Protein AF-A0A962LYK5-F1 (afdb_monomer_lite)

Sequence (74 aa):
MPVCVLSVLRYPEAGLTTLERPLTVEPVGIAVSKDDPQFFNLVDNYLRAYEKTGILGKIRAKWFEDSSWVVALP

Foldseek 3Di:
DVVQVLVCVVCVPPPGDDDPDDPDDDDDDDDDDPVCVPVVVVVVVVVVVCVVVCVVVVVCCVPPVDCPCVVVDD

pLDDT: mean 91.69, std 6.33, range [60.62, 98.31]

Structure (mmCIF, N/CA/C/O backbone):
data_AF-A0A962LYK5-F1
#
_entry.id   AF-A0A962LYK5-F1
#
loop_
_atom_site.group_PDB
_atom_site.id
_atom_site.type_symbol
_atom_site.label_atom_id
_atom_site.label_alt_id
_atom_site.label_comp_id
_atom_site.label_asym_id
_atom_site.label_entity_id
_atom_site.label_seq_id
_atom_site.pdbx_PDB_ins_code
_atom_site.Cartn_x
_atom_site.Cartn_y
_atom_site.Cartn_z
_atom_site.occupancy
_atom_site.B_iso_or_equiv
_atom_site.auth_seq_id
_atom_site.auth_comp_id
_atom_site.auth_asym_id
_atom_site.auth_atom_id
_atom_site.pdbx_PDB_model_num
ATOM 1 N N . MET A 1 1 ? 1.452 1.475 -10.914 1.00 60.62 1 MET A N 1
ATOM 2 C CA . MET A 1 1 ? 2.350 1.052 -12.016 1.00 60.62 1 MET A CA 1
ATOM 3 C C . MET A 1 1 ? 3.547 0.148 -11.673 1.00 60.62 1 MET A C 1
ATOM 5 O O . MET A 1 1 ? 4.022 -0.479 -12.611 1.00 60.62 1 MET A O 1
ATOM 9 N N . PRO A 1 2 ? 4.041 0.012 -10.426 1.00 77.25 2 PRO A N 1
ATOM 10 C CA . PRO A 1 2 ? 5.217 -0.826 -10.134 1.00 77.25 2 PRO A CA 1
ATOM 11 C C . PRO A 1 2 ? 5.091 -2.278 -10.612 1.00 77.25 2 PRO A C 1
ATOM 13 O O . PRO A 1 2 ? 6.037 -2.827 -11.164 1.00 77.25 2 PRO A O 1
ATOM 16 N N . VAL A 1 3 ? 3.902 -2.880 -10.474 1.00 85.62 3 VAL A N 1
ATOM 17 C CA . VAL A 1 3 ? 3.670 -4.267 -10.904 1.00 85.62 3 VAL A CA 1
ATOM 18 C C . VAL A 1 3 ? 3.780 -4.442 -12.418 1.00 85.62 3 VAL A C 1
ATOM 20 O O . VAL A 1 3 ? 4.387 -5.406 -12.856 1.00 85.62 3 VAL A O 1
ATOM 23 N N . CYS A 1 4 ? 3.277 -3.501 -13.225 1.00 89.00 4 CYS A N 1
ATOM 24 C CA . CYS A 1 4 ? 3.344 -3.612 -14.683 1.00 89.00 4 CYS A CA 1
ATOM 25 C C . CYS A 1 4 ? 4.797 -3.558 -15.172 1.00 89.00 4 CYS A C 1
ATOM 27 O O . CYS A 1 4 ? 5.187 -4.355 -16.019 1.00 89.00 4 CYS A O 1
ATOM 29 N N . VAL A 1 5 ? 5.608 -2.662 -14.594 1.00 88.56 5 VAL A N 1
ATOM 30 C CA . VAL A 1 5 ? 7.047 -2.576 -14.893 1.00 88.56 5 VAL A CA 1
ATOM 31 C C . VAL A 1 5 ? 7.755 -3.861 -14.459 1.00 88.56 5 VAL A C 1
ATOM 33 O O . VAL A 1 5 ? 8.513 -4.438 -15.233 1.00 88.56 5 VAL A O 1
ATOM 36 N N . LEU A 1 6 ? 7.458 -4.361 -13.255 1.00 88.19 6 LEU A N 1
ATOM 37 C CA . LEU A 1 6 ? 8.010 -5.623 -12.765 1.00 88.19 6 LEU A CA 1
ATOM 38 C C . LEU A 1 6 ? 7.637 -6.813 -13.664 1.00 88.19 6 LEU A C 1
ATOM 40 O O . LEU A 1 6 ? 8.468 -7.686 -13.890 1.00 88.19 6 LEU A O 1
ATOM 44 N N . SER A 1 7 ? 6.412 -6.856 -14.191 1.00 92.44 7 SER A N 1
ATOM 45 C CA . SER A 1 7 ? 5.970 -7.902 -15.118 1.00 92.44 7 SER A CA 1
ATOM 46 C C . SER A 1 7 ? 6.755 -7.883 -16.428 1.00 92.44 7 SER A C 1
ATOM 48 O O . SER A 1 7 ? 7.158 -8.948 -16.884 1.00 92.44 7 SER A O 1
ATOM 50 N N . VAL A 1 8 ? 7.024 -6.703 -17.004 1.00 92.88 8 VAL A N 1
ATOM 51 C CA . VAL A 1 8 ? 7.887 -6.584 -18.195 1.00 92.88 8 VAL A CA 1
ATOM 52 C C . VAL A 1 8 ? 9.291 -7.117 -17.899 1.00 92.88 8 VAL A C 1
ATOM 54 O O . VAL A 1 8 ? 9.831 -7.883 -18.690 1.00 92.88 8 VAL A O 1
ATOM 57 N N . LEU A 1 9 ? 9.857 -6.777 -16.735 1.00 89.50 9 LEU A N 1
ATOM 58 C CA . LEU A 1 9 ? 11.182 -7.256 -16.325 1.00 89.50 9 LEU A CA 1
ATOM 59 C C . LEU A 1 9 ? 11.228 -8.776 -16.097 1.00 89.50 9 LEU A C 1
ATOM 61 O O . LEU A 1 9 ? 12.213 -9.414 -16.453 1.00 89.50 9 LEU A O 1
ATOM 65 N N . ARG A 1 10 ? 10.181 -9.363 -15.504 1.00 90.19 10 ARG A N 1
ATOM 66 C CA . ARG A 1 10 ? 10.112 -10.807 -15.215 1.00 90.19 10 ARG A CA 1
ATOM 67 C C . ARG A 1 10 ? 9.873 -11.672 -16.450 1.00 90.19 10 ARG A C 1
ATOM 69 O O . ARG A 1 10 ? 10.255 -12.838 -16.446 1.00 90.19 10 ARG A O 1
ATOM 76 N N . TYR A 1 11 ? 9.224 -11.128 -17.476 1.00 93.62 11 TYR A N 1
ATOM 77 C CA . TYR A 1 11 ? 8.821 -11.871 -18.670 1.00 93.62 11 TYR A CA 1
ATOM 78 C C . TYR A 1 11 ? 9.252 -11.133 -19.950 1.00 93.62 11 TYR A C 1
ATOM 80 O O . TYR A 1 11 ? 8.390 -10.687 -20.712 1.00 93.62 11 TYR A O 1
ATOM 88 N N . PRO A 1 12 ? 10.569 -11.003 -20.213 1.00 92.44 12 PRO A N 1
ATOM 89 C CA . PRO A 1 12 ? 11.080 -10.191 -21.324 1.00 92.44 12 PRO A CA 1
ATOM 90 C C . PRO A 1 12 ? 10.579 -10.663 -22.699 1.00 92.44 12 PRO A C 1
ATOM 92 O O . PRO A 1 12 ? 10.317 -9.847 -23.577 1.00 92.44 12 PRO A O 1
ATOM 95 N N . GLU A 1 13 ? 10.346 -11.967 -22.861 1.00 96.44 13 GLU A N 1
ATOM 96 C CA . GLU A 1 13 ? 9.911 -12.577 -24.126 1.00 96.44 13 GLU A CA 1
ATOM 97 C C . GLU A 1 13 ? 8.386 -12.567 -24.337 1.00 96.44 13 GLU A C 1
ATOM 99 O O . GLU A 1 13 ? 7.891 -13.020 -25.366 1.00 96.44 13 GLU A O 1
ATOM 104 N N . ALA A 1 14 ? 7.604 -12.065 -23.375 1.00 96.62 14 ALA A N 1
ATOM 105 C CA . ALA A 1 14 ? 6.140 -12.085 -23.451 1.00 96.62 14 ALA A CA 1
ATOM 106 C C . ALA A 1 14 ? 5.543 -10.921 -24.268 1.00 96.62 14 ALA A C 1
ATOM 108 O O . ALA A 1 14 ? 4.321 -10.791 -24.347 1.00 96.62 14 ALA A O 1
ATOM 109 N N . GLY A 1 15 ? 6.379 -10.051 -24.850 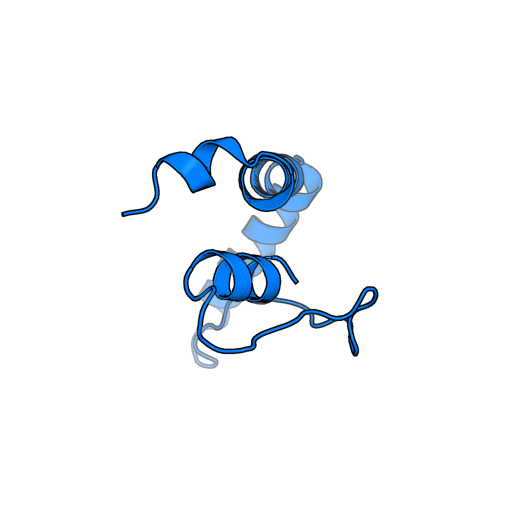1.00 95.62 15 GLY A N 1
ATOM 110 C CA . GLY A 1 15 ? 5.924 -8.896 -25.632 1.00 95.62 15 GLY A CA 1
ATOM 111 C C . GLY A 1 15 ? 5.157 -7.853 -24.807 1.00 95.62 15 GLY A C 1
ATOM 112 O O . GLY A 1 15 ? 4.319 -7.131 -25.345 1.00 95.62 15 GLY A O 1
ATOM 113 N N . LEU A 1 16 ? 5.405 -7.793 -23.494 1.00 95.06 16 LEU A N 1
ATOM 114 C CA . LEU A 1 16 ? 4.747 -6.858 -22.583 1.00 95.06 16 LEU A CA 1
ATOM 115 C C . LEU A 1 16 ? 5.365 -5.456 -22.680 1.00 95.06 16 LEU A C 1
ATOM 117 O O . LEU A 1 16 ? 6.572 -5.302 -22.849 1.00 95.06 16 LEU A O 1
ATOM 121 N N . THR A 1 17 ? 4.539 -4.424 -22.498 1.00 92.75 17 THR A N 1
ATOM 122 C CA . THR A 1 17 ? 4.981 -3.026 -22.384 1.00 92.75 17 THR A CA 1
ATOM 123 C C . THR A 1 17 ? 4.143 -2.265 -21.354 1.00 92.75 17 THR A C 1
ATOM 125 O O . THR A 1 17 ? 3.084 -2.732 -20.927 1.00 92.75 17 THR A O 1
ATOM 128 N N . THR A 1 18 ? 4.607 -1.087 -20.941 1.00 90.69 18 THR A N 1
ATOM 129 C CA . THR A 1 18 ? 3.901 -0.202 -20.006 1.00 90.69 18 THR A CA 1
ATOM 130 C C . THR A 1 18 ? 3.681 1.177 -20.612 1.00 90.69 18 THR A C 1
ATOM 132 O O . THR A 1 18 ? 4.497 1.648 -21.398 1.00 90.69 18 THR A O 1
ATOM 135 N N . LEU A 1 19 ? 2.609 1.854 -20.203 1.00 89.81 19 LEU A N 1
ATOM 136 C CA . LEU A 1 19 ? 2.337 3.238 -20.594 1.00 89.81 19 LEU A CA 1
ATOM 137 C C . LEU A 1 19 ? 3.165 4.220 -19.756 1.00 89.81 19 LEU A C 1
ATOM 139 O O . LEU A 1 19 ? 3.398 3.972 -18.576 1.00 89.81 19 LEU A O 1
ATOM 143 N N . GLU A 1 20 ? 3.536 5.368 -20.329 1.00 87.06 20 GLU A N 1
ATOM 144 C CA . GLU A 1 20 ? 4.219 6.445 -19.589 1.00 87.06 20 GLU A CA 1
ATOM 145 C C . GLU A 1 20 ? 3.347 7.044 -18.477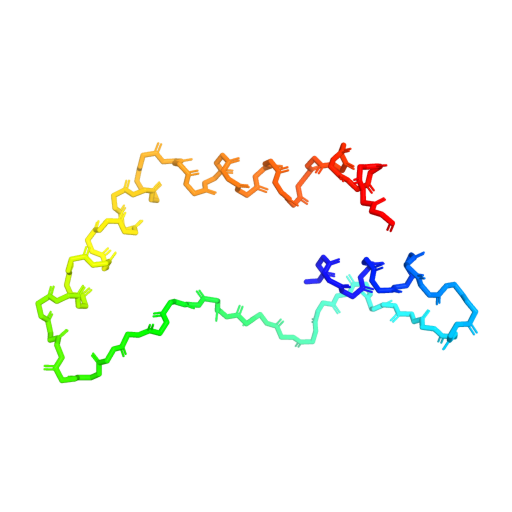 1.00 87.06 20 GLU A C 1
ATOM 147 O O . GLU A 1 20 ? 3.852 7.516 -17.458 1.00 87.06 20 GLU A O 1
ATOM 152 N N . ARG A 1 21 ? 2.022 7.037 -18.668 1.00 86.56 21 ARG A N 1
ATOM 153 C CA . ARG A 1 21 ? 1.043 7.530 -17.697 1.00 86.56 21 ARG A CA 1
ATOM 154 C C . ARG A 1 21 ? 0.006 6.452 -17.397 1.00 86.56 21 ARG A C 1
ATOM 156 O O . ARG A 1 21 ? -0.427 5.761 -18.321 1.00 86.56 21 ARG A O 1
ATOM 163 N N . PRO A 1 22 ? -0.423 6.318 -16.131 1.00 83.19 22 PRO A N 1
ATOM 164 C CA . PRO A 1 22 ? -1.493 5.398 -15.787 1.00 83.19 22 PRO A CA 1
ATOM 165 C C . PRO A 1 22 ? -2.816 5.859 -16.413 1.00 83.19 22 PRO A C 1
ATOM 167 O O . PRO A 1 22 ? -3.066 7.056 -16.543 1.00 83.19 22 PRO A O 1
ATOM 170 N N . LEU A 1 23 ? -3.672 4.898 -16.765 1.00 87.94 23 LEU A N 1
ATOM 171 C CA . LEU A 1 23 ? -5.015 5.174 -17.289 1.00 87.94 23 LEU A CA 1
ATOM 172 C C . LEU A 1 23 ? -5.920 5.816 -16.227 1.00 87.94 23 LEU A C 1
ATOM 174 O O . LEU A 1 23 ? -6.739 6.674 -16.542 1.00 87.94 23 LEU A O 1
ATOM 178 N N . THR A 1 24 ? -5.756 5.406 -14.968 1.00 87.75 24 THR A N 1
ATOM 179 C CA . THR A 1 24 ? -6.537 5.857 -13.812 1.00 87.7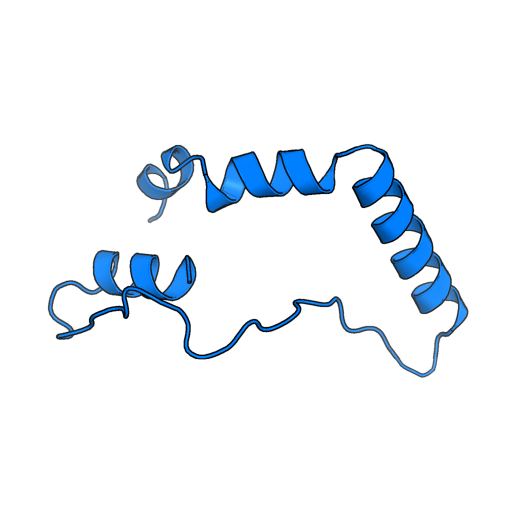5 24 THR A CA 1
ATOM 180 C C . THR A 1 24 ? -5.660 5.915 -12.559 1.00 87.75 24 THR A C 1
ATOM 182 O O . THR A 1 24 ? -4.615 5.265 -12.472 1.00 87.75 24 THR A O 1
ATOM 185 N N . VAL A 1 25 ? -6.084 6.706 -11.570 1.00 85.44 25 VAL A N 1
ATOM 186 C CA . VAL A 1 25 ? -5.528 6.660 -10.211 1.00 85.44 25 VAL A CA 1
ATOM 187 C C . VAL A 1 25 ? -6.458 5.806 -9.363 1.00 85.44 25 VAL A C 1
ATOM 189 O O . VAL A 1 25 ? -7.560 6.231 -9.025 1.00 85.44 25 VAL A O 1
ATOM 192 N N . GLU A 1 26 ? -6.014 4.595 -9.044 1.00 86.62 26 GLU A N 1
ATOM 193 C CA . GLU A 1 26 ? -6.793 3.641 -8.259 1.00 86.62 26 GLU A CA 1
ATOM 194 C C . GLU A 1 26 ? -6.393 3.727 -6.780 1.00 86.62 26 GLU A C 1
ATOM 196 O O . GLU A 1 26 ? -5.236 3.450 -6.443 1.00 86.62 26 GLU A O 1
ATOM 201 N N . PRO A 1 27 ? -7.307 4.129 -5.878 1.00 87.69 27 PRO A N 1
ATOM 202 C CA . PRO A 1 27 ? -7.027 4.109 -4.452 1.00 87.69 27 PRO A CA 1
ATOM 203 C C . PRO A 1 27 ? -6.927 2.660 -3.966 1.00 87.69 27 PRO A C 1
ATOM 205 O O . PRO A 1 27 ? -7.816 1.844 -4.202 1.00 87.69 27 PRO A O 1
ATOM 208 N N . VAL A 1 28 ? -5.842 2.346 -3.260 1.00 88.69 28 VAL A N 1
ATOM 209 C CA . VAL A 1 28 ? -5.640 1.034 -2.635 1.00 88.69 28 VAL A CA 1
ATOM 210 C C . VAL A 1 28 ? -6.175 1.082 -1.208 1.00 88.69 28 VAL A C 1
ATOM 212 O O . VAL A 1 28 ? -5.890 2.024 -0.471 1.00 88.69 28 VAL A O 1
ATOM 215 N N . GLY A 1 29 ? -6.932 0.059 -0.815 1.00 92.38 29 GLY A N 1
ATOM 216 C CA . GLY A 1 29 ? -7.521 -0.054 0.516 1.00 92.38 29 GLY A CA 1
ATOM 217 C C . GLY A 1 29 ? -7.379 -1.454 1.104 1.00 92.38 29 GLY A C 1
ATOM 218 O O . GLY A 1 29 ? -7.064 -2.414 0.401 1.00 92.38 29 GLY A O 1
ATOM 219 N N . ILE A 1 30 ? -7.625 -1.559 2.408 1.00 95.44 30 ILE A N 1
ATOM 220 C CA . ILE A 1 30 ? -7.687 -2.832 3.130 1.00 95.44 30 ILE A CA 1
ATOM 221 C C . ILE A 1 30 ? -9.161 -3.201 3.280 1.00 95.44 30 ILE A C 1
ATOM 223 O O . ILE A 1 30 ? -9.932 -2.455 3.881 1.00 95.44 30 ILE A O 1
ATOM 227 N N . ALA A 1 31 ? -9.554 -4.345 2.725 1.00 96.00 31 ALA A N 1
ATOM 228 C CA . ALA A 1 31 ? -10.902 -4.867 2.895 1.00 96.00 31 ALA A CA 1
ATOM 229 C C . ALA A 1 31 ? -11.042 -5.533 4.272 1.00 96.00 31 ALA A C 1
ATOM 231 O O . ALA A 1 31 ? -10.193 -6.328 4.676 1.00 96.00 31 ALA A O 1
ATOM 232 N N . VAL A 1 32 ? -12.133 -5.231 4.971 1.00 96.88 32 VAL A N 1
ATOM 233 C CA . VAL A 1 32 ? -12.512 -5.854 6.247 1.00 96.88 32 VAL A CA 1
ATOM 234 C C . VAL A 1 32 ? -13.969 -6.304 6.183 1.00 96.88 32 VAL A C 1
ATOM 236 O O . VAL A 1 32 ? -14.719 -5.872 5.305 1.00 96.88 32 VAL A O 1
ATOM 239 N N . SER A 1 33 ? -14.377 -7.189 7.095 1.00 97.00 33 SER A N 1
ATOM 240 C CA . SER A 1 33 ? -15.774 -7.625 7.165 1.00 97.00 33 SER A CA 1
ATOM 241 C C . SER A 1 33 ? -16.698 -6.445 7.464 1.00 97.00 33 SER A C 1
ATOM 243 O O . SER A 1 33 ? -16.423 -5.646 8.358 1.00 97.00 33 SER A O 1
ATOM 245 N N . LYS A 1 34 ? -17.830 -6.372 6.757 1.00 96.19 34 LYS A N 1
ATOM 246 C CA . LYS A 1 34 ? -18.882 -5.378 7.026 1.00 96.19 34 LYS A CA 1
ATOM 247 C C . LYS A 1 34 ? -19.541 -5.573 8.398 1.00 96.19 34 LYS A C 1
ATOM 249 O O . LYS A 1 34 ? -20.125 -4.635 8.929 1.00 96.19 34 LYS A O 1
ATOM 254 N N . ASP A 1 35 ? -19.468 -6.789 8.937 1.00 98.19 35 ASP A N 1
ATOM 255 C CA . ASP A 1 35 ? -20.165 -7.182 10.162 1.00 98.19 35 ASP A CA 1
ATOM 256 C C . ASP A 1 35 ? -19.355 -6.837 11.429 1.00 98.19 35 ASP A C 1
ATOM 258 O O . ASP A 1 35 ? -19.826 -7.073 12.538 1.00 98.19 35 ASP A O 1
ATOM 262 N N . ASP A 1 36 ? -18.159 -6.250 11.279 1.00 97.75 36 ASP A N 1
ATOM 263 C CA . ASP A 1 36 ? -17.295 -5.834 12.389 1.00 97.75 36 ASP A CA 1
ATOM 264 C C . ASP A 1 36 ? -16.899 -4.342 12.294 1.00 97.75 36 ASP A C 1
ATOM 266 O O . ASP A 1 36 ? -15.800 -3.986 11.845 1.00 97.75 36 ASP A O 1
ATOM 270 N N . PRO A 1 37 ? -17.787 -3.426 12.728 1.00 97.50 37 PRO A N 1
ATOM 271 C CA . PRO A 1 37 ? -17.502 -1.993 12.709 1.00 97.50 37 PRO A CA 1
ATOM 272 C C . PRO A 1 37 ? -16.401 -1.589 13.702 1.00 97.50 37 PRO A C 1
ATOM 274 O O . PRO A 1 37 ? -15.766 -0.548 13.525 1.00 97.50 37 PRO A O 1
ATOM 277 N N . GLN A 1 38 ? -16.158 -2.381 14.751 1.00 98.31 38 GLN A N 1
ATOM 278 C CA . GLN A 1 38 ? -15.110 -2.090 15.730 1.00 98.31 38 GLN A CA 1
ATOM 279 C C . GLN A 1 38 ? -13.732 -2.331 15.120 1.00 98.31 38 GLN A C 1
ATOM 281 O O . GLN A 1 38 ? -12.852 -1.475 15.237 1.00 98.31 38 GLN A O 1
ATOM 286 N N . PHE A 1 39 ? -13.567 -3.445 14.409 1.00 98.19 39 PHE A N 1
ATOM 287 C CA . PHE A 1 39 ? -12.335 -3.736 13.697 1.00 98.19 39 PHE A CA 1
ATOM 288 C C . PHE A 1 39 ? -12.091 -2.755 12.550 1.00 98.19 39 PHE A C 1
ATOM 290 O O . PHE A 1 39 ? -10.972 -2.263 12.409 1.00 98.19 39 PHE A O 1
ATOM 297 N N . PHE A 1 40 ? -13.132 -2.381 11.796 1.00 98.19 40 PHE A N 1
ATOM 298 C CA . PHE A 1 40 ? -13.016 -1.315 10.796 1.00 98.19 40 PHE A CA 1
ATOM 299 C C . PHE A 1 40 ? -12.470 -0.016 11.409 1.00 98.19 40 PHE A C 1
ATOM 301 O O . PHE A 1 40 ? -11.482 0.530 10.917 1.00 98.19 40 PHE A O 1
ATOM 308 N N . ASN A 1 41 ? -13.059 0.442 12.520 1.00 98.06 41 ASN A N 1
ATOM 309 C CA . ASN A 1 41 ? -12.614 1.656 13.207 1.00 98.06 41 ASN A CA 1
ATOM 310 C C . ASN A 1 41 ? -11.175 1.538 13.716 1.00 98.06 41 ASN A C 1
ATOM 312 O O . ASN A 1 41 ? -10.415 2.503 13.645 1.00 98.06 41 ASN A O 1
ATOM 316 N N . LEU A 1 42 ? -10.787 0.370 14.234 1.00 98.19 42 LEU A N 1
ATOM 317 C CA . LEU A 1 42 ? -9.416 0.118 14.659 1.00 98.19 42 LEU A CA 1
ATOM 318 C C . LEU A 1 42 ? -8.454 0.294 13.477 1.00 98.19 42 LEU A C 1
ATOM 320 O O . LEU A 1 42 ? -7.529 1.098 13.559 1.00 98.19 42 LEU A O 1
ATOM 324 N N . VAL A 1 43 ? -8.702 -0.400 12.365 1.00 97.69 43 VAL A N 1
ATOM 325 C CA . VAL A 1 43 ? -7.850 -0.339 11.170 1.00 97.69 43 VAL A CA 1
ATOM 326 C C . VAL A 1 43 ? -7.759 1.089 10.625 1.00 97.69 43 VAL A C 1
ATOM 328 O O . VAL A 1 43 ? -6.649 1.573 10.399 1.00 97.69 43 VAL A O 1
ATOM 331 N N . ASP A 1 44 ? -8.885 1.795 10.482 1.00 97.06 44 ASP A N 1
ATOM 332 C CA . ASP A 1 44 ? -8.903 3.174 9.971 1.00 97.06 44 ASP A CA 1
ATOM 333 C C . ASP A 1 44 ? -8.102 4.128 10.875 1.00 97.06 44 ASP A C 1
ATOM 335 O O . ASP A 1 44 ? -7.272 4.907 10.400 1.00 97.06 44 ASP A O 1
ATOM 339 N N . ASN A 1 45 ? -8.264 4.021 12.198 1.00 97.94 45 ASN A N 1
ATOM 340 C CA . ASN A 1 45 ? -7.522 4.848 13.150 1.00 97.94 45 ASN A CA 1
ATOM 341 C C . ASN A 1 45 ? -6.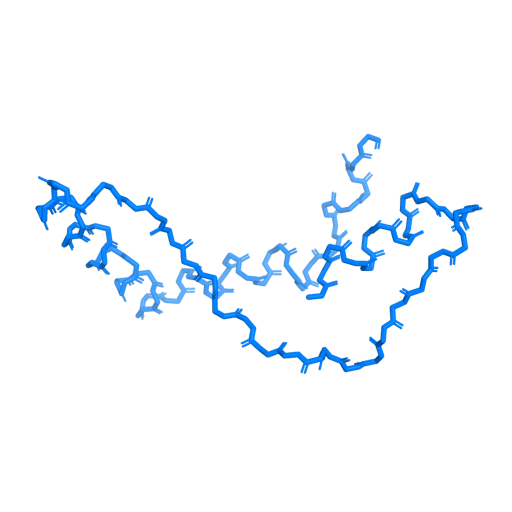006 4.618 13.069 1.00 97.94 45 ASN A C 1
ATOM 3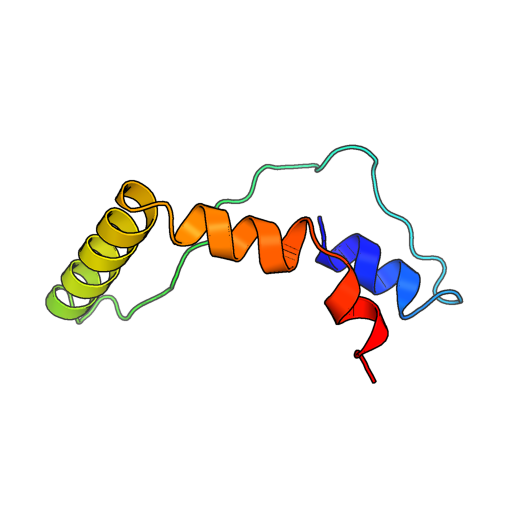43 O O . ASN A 1 45 ? -5.236 5.584 13.099 1.00 97.94 45 ASN A O 1
ATOM 347 N N . TYR A 1 46 ? -5.564 3.365 12.934 1.00 97.38 46 TYR A N 1
ATOM 348 C CA . TYR A 1 46 ? -4.141 3.049 12.792 1.00 97.38 46 TYR A CA 1
ATOM 349 C C . TYR A 1 46 ? -3.572 3.537 11.458 1.00 97.38 46 TYR A C 1
ATOM 351 O O . TYR A 1 46 ? -2.483 4.112 11.447 1.00 97.38 46 TYR A O 1
ATOM 359 N N . LEU A 1 47 ? -4.306 3.394 10.349 1.00 96.56 47 LEU A N 1
ATOM 360 C CA . LEU A 1 47 ? -3.870 3.920 9.051 1.00 96.56 47 LEU A CA 1
ATOM 361 C C . LEU A 1 47 ? -3.698 5.444 9.093 1.00 96.56 47 LEU A C 1
ATOM 363 O O . LEU A 1 47 ? -2.655 5.952 8.676 1.00 96.56 47 LEU A O 1
ATOM 367 N N . ARG A 1 48 ? -4.651 6.170 9.695 1.00 96.81 48 ARG A N 1
ATOM 368 C CA . ARG A 1 48 ? -4.542 7.626 9.904 1.00 96.81 48 ARG A CA 1
ATOM 369 C C . ARG A 1 48 ? -3.355 7.999 10.789 1.00 96.81 48 ARG A C 1
ATOM 371 O O . ARG A 1 48 ? -2.674 8.992 10.531 1.00 96.81 48 ARG A O 1
ATOM 378 N N . ALA A 1 49 ? -3.092 7.228 11.844 1.00 97.81 49 ALA A N 1
ATOM 379 C CA . ALA A 1 49 ? -1.933 7.449 12.703 1.00 97.81 49 ALA A CA 1
ATOM 380 C C . ALA A 1 49 ? -0.613 7.221 11.944 1.00 97.81 49 ALA A C 1
ATOM 382 O O . ALA A 1 49 ? 0.325 8.009 12.081 1.00 97.81 49 ALA A O 1
ATOM 383 N N . TYR A 1 50 ? -0.533 6.189 11.102 1.00 96.94 50 TYR A N 1
ATOM 384 C CA . TYR A 1 50 ? 0.649 5.899 10.284 1.00 96.94 50 TYR A CA 1
ATOM 385 C C . TYR A 1 50 ? 0.896 6.938 9.196 1.00 96.94 50 TYR A C 1
ATOM 387 O O . TYR A 1 50 ? 2.050 7.249 8.898 1.00 96.94 50 TYR A O 1
ATOM 395 N N . GLU A 1 51 ? -0.164 7.502 8.627 1.00 95.06 51 GLU A N 1
ATOM 396 C CA . GLU A 1 51 ? -0.052 8.621 7.698 1.00 95.06 51 GLU A CA 1
ATOM 397 C C . GLU A 1 51 ? 0.521 9.855 8.405 1.00 95.06 51 GLU A C 1
ATOM 399 O O . GLU A 1 51 ? 1.551 10.384 7.989 1.00 95.06 51 GLU A O 1
ATOM 404 N N . LYS A 1 52 ? -0.072 10.254 9.539 1.00 96.56 52 LYS A N 1
ATOM 405 C CA . LYS A 1 52 ? 0.356 11.435 10.311 1.00 96.56 52 LYS A CA 1
ATOM 406 C C . LYS A 1 52 ? 1.774 11.331 10.860 1.00 96.56 52 LYS A C 1
ATOM 408 O O . LYS A 1 52 ? 2.468 12.335 10.972 1.00 96.56 52 LYS A O 1
ATOM 413 N N . THR A 1 53 ? 2.208 10.127 11.217 1.00 97.81 53 THR A N 1
ATOM 414 C CA . THR A 1 53 ? 3.577 9.877 11.695 1.00 97.81 53 THR A CA 1
ATOM 415 C C . THR A 1 53 ? 4.585 9.710 10.552 1.00 97.81 53 THR A C 1
ATOM 417 O O . THR A 1 53 ? 5.782 9.568 10.804 1.00 97.81 53 THR A O 1
ATOM 420 N N . GLY A 1 54 ? 4.132 9.717 9.292 1.00 96.50 54 GLY A N 1
ATOM 421 C CA . GLY A 1 54 ? 4.976 9.547 8.108 1.00 96.50 54 GLY A CA 1
ATOM 422 C C . GLY A 1 54 ? 5.462 8.112 7.880 1.00 96.50 54 GLY A C 1
ATOM 423 O O . GLY A 1 54 ? 6.284 7.875 6.994 1.00 96.50 54 GLY A O 1
ATOM 424 N N . ILE A 1 55 ? 4.961 7.137 8.646 1.00 96.81 55 ILE A N 1
ATOM 425 C CA . ILE A 1 55 ? 5.300 5.716 8.489 1.00 96.81 55 ILE A CA 1
ATOM 426 C C . ILE A 1 55 ? 4.912 5.230 7.092 1.00 96.81 55 ILE A C 1
ATOM 428 O O . ILE A 1 55 ? 5.723 4.578 6.434 1.00 96.81 55 ILE A O 1
ATOM 432 N N . LEU A 1 56 ? 3.723 5.599 6.600 1.00 94.19 56 LEU A N 1
ATOM 433 C CA . LEU A 1 56 ? 3.298 5.222 5.246 1.00 94.19 56 LEU A CA 1
ATOM 434 C C . LEU A 1 56 ? 4.243 5.777 4.172 1.00 94.19 56 LEU A C 1
ATOM 436 O O . LEU A 1 56 ? 4.562 5.073 3.217 1.00 94.19 56 LEU A O 1
ATOM 440 N N . GLY A 1 57 ? 4.761 6.995 4.361 1.00 94.88 57 GLY A N 1
ATOM 441 C CA . GLY A 1 57 ? 5.769 7.584 3.475 1.00 94.88 57 GLY A CA 1
ATOM 442 C C . GLY A 1 57 ? 7.077 6.789 3.465 1.00 94.88 57 GLY A C 1
ATOM 443 O O . GLY A 1 57 ? 7.612 6.497 2.400 1.00 94.88 57 GLY A O 1
ATOM 444 N N . LYS A 1 58 ? 7.558 6.353 4.635 1.00 96.44 58 LYS A N 1
ATOM 445 C CA . LYS A 1 58 ? 8.764 5.509 4.740 1.00 96.44 58 LYS A CA 1
ATOM 446 C C . LYS A 1 58 ? 8.580 4.145 4.073 1.00 96.44 58 LYS A C 1
ATOM 448 O O . LYS A 1 58 ? 9.484 3.669 3.391 1.00 96.44 58 LYS A O 1
ATOM 453 N N . ILE A 1 59 ? 7.413 3.524 4.254 1.00 94.19 59 ILE A N 1
ATOM 454 C CA . ILE A 1 59 ? 7.065 2.257 3.597 1.00 94.19 59 ILE A CA 1
ATOM 455 C C . ILE A 1 59 ? 7.017 2.455 2.078 1.00 94.19 59 ILE A C 1
ATOM 457 O O . ILE A 1 59 ? 7.575 1.642 1.345 1.00 94.19 59 ILE A O 1
ATOM 461 N N . ARG A 1 60 ? 6.417 3.555 1.603 1.00 91.94 60 ARG A N 1
ATOM 462 C CA . ARG A 1 60 ? 6.388 3.896 0.178 1.00 91.94 60 ARG A CA 1
ATOM 463 C C . ARG A 1 60 ? 7.795 4.032 -0.398 1.00 91.94 60 ARG A C 1
ATOM 465 O O . ARG A 1 60 ? 8.081 3.383 -1.397 1.00 91.94 60 ARG A O 1
ATOM 472 N N . ALA A 1 61 ? 8.657 4.820 0.240 1.00 93.81 61 ALA A N 1
ATOM 473 C CA . ALA A 1 61 ? 10.025 5.026 -0.226 1.00 93.81 61 ALA A CA 1
ATOM 474 C C . ALA A 1 61 ? 10.783 3.693 -0.340 1.00 93.81 61 ALA A C 1
ATOM 476 O O . ALA A 1 61 ? 11.376 3.393 -1.373 1.00 93.81 61 ALA A O 1
ATOM 477 N N . LYS A 1 62 ? 10.675 2.831 0.679 1.00 91.94 62 LYS A N 1
ATOM 478 C CA . LYS A 1 62 ? 11.349 1.527 0.695 1.00 91.94 62 LYS A CA 1
ATOM 479 C C . LYS A 1 62 ? 10.918 0.590 -0.439 1.00 91.94 62 LYS A C 1
ATOM 481 O O . LYS A 1 62 ? 11.749 -0.139 -0.961 1.00 91.94 62 LYS A O 1
ATOM 486 N N . TRP A 1 63 ? 9.629 0.538 -0.765 1.00 89.06 63 TRP A N 1
ATOM 487 C CA . TRP A 1 63 ? 9.117 -0.480 -1.693 1.00 89.06 63 TRP A CA 1
ATOM 488 C C . TRP A 1 63 ? 8.879 0.030 -3.114 1.00 89.06 63 TRP A C 1
ATOM 490 O O . TRP A 1 63 ? 8.841 -0.772 -4.044 1.00 89.06 63 TRP A O 1
ATOM 500 N N . PHE A 1 64 ? 8.711 1.341 -3.297 1.00 86.50 64 PHE A N 1
ATOM 501 C CA . PHE A 1 64 ? 8.367 1.934 -4.591 1.00 86.50 64 PHE A CA 1
ATOM 502 C C . PHE A 1 64 ? 9.414 2.901 -5.145 1.00 86.50 64 PHE A C 1
ATOM 504 O O . PHE A 1 64 ? 9.333 3.225 -6.327 1.00 86.50 64 PHE A O 1
ATOM 511 N N . GLU A 1 65 ? 10.369 3.356 -4.334 1.00 89.06 65 GLU A N 1
ATOM 512 C CA . GLU A 1 65 ? 11.431 4.278 -4.768 1.00 89.06 65 GLU A CA 1
ATOM 513 C C . GLU A 1 65 ? 12.816 3.621 -4.681 1.00 89.06 65 GLU A C 1
ATOM 515 O O . GLU A 1 65 ? 13.670 3.884 -5.523 1.00 89.06 65 GLU A O 1
ATOM 520 N N . ASP A 1 66 ? 13.021 2.710 -3.725 1.00 89.25 66 ASP A N 1
ATOM 521 C CA . ASP A 1 66 ? 14.206 1.856 -3.657 1.00 89.25 66 ASP A CA 1
ATOM 522 C C . ASP A 1 66 ? 14.003 0.553 -4.452 1.00 89.25 66 ASP A C 1
ATOM 524 O O . ASP A 1 66 ? 13.110 -0.247 -4.167 1.00 89.25 66 ASP A O 1
ATOM 528 N N . SER A 1 67 ? 14.849 0.330 -5.459 1.00 85.50 67 SER A N 1
ATOM 529 C CA . SER A 1 67 ? 14.857 -0.866 -6.308 1.00 85.50 67 SER A CA 1
ATOM 530 C C . SER A 1 67 ? 15.791 -1.979 -5.810 1.00 85.50 67 SER A C 1
ATOM 532 O O . SER A 1 67 ? 15.894 -3.018 -6.462 1.00 85.50 67 SER A O 1
ATOM 534 N N . SER A 1 68 ? 16.464 -1.806 -4.667 1.00 88.81 68 SER A N 1
ATOM 535 C CA . SER A 1 68 ? 17.406 -2.788 -4.105 1.00 88.81 68 SER A CA 1
ATOM 536 C C . SER A 1 68 ? 16.778 -4.169 -3.884 1.00 88.81 68 SER A C 1
ATOM 538 O O . SER A 1 68 ? 17.415 -5.192 -4.134 1.00 88.81 68 SER A O 1
ATOM 540 N N . TRP A 1 69 ? 15.501 -4.214 -3.492 1.00 87.38 69 TRP A N 1
ATOM 541 C CA . TRP A 1 69 ? 14.768 -5.460 -3.253 1.00 87.38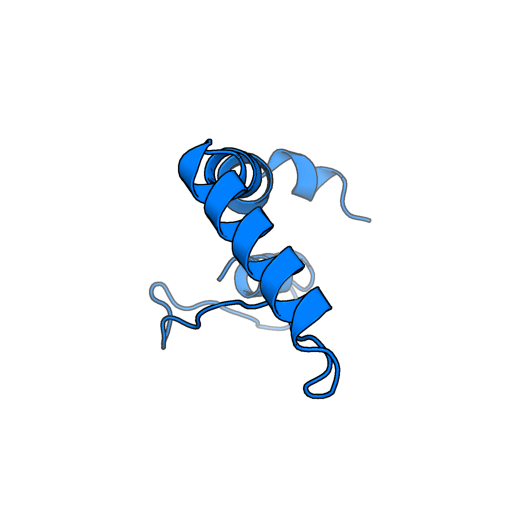 69 TRP A CA 1
ATOM 542 C C . TRP A 1 69 ? 14.485 -6.258 -4.532 1.00 87.38 69 TRP A C 1
ATOM 544 O O . TRP A 1 69 ? 14.275 -7.466 -4.451 1.00 87.38 69 TRP A O 1
ATOM 554 N N . VAL A 1 70 ? 14.500 -5.617 -5.708 1.00 85.50 70 VAL A N 1
ATOM 555 C CA . VAL A 1 70 ? 14.230 -6.280 -6.996 1.00 85.50 70 VAL A CA 1
ATOM 556 C C . VAL A 1 70 ? 15.325 -7.296 -7.322 1.00 85.50 70 VAL A C 1
ATOM 558 O O . VAL A 1 70 ? 15.026 -8.364 -7.844 1.00 85.50 70 VAL A O 1
ATOM 561 N N . VAL A 1 71 ? 16.576 -7.006 -6.948 1.00 84.56 71 VAL A N 1
ATOM 562 C CA . VAL A 1 71 ? 17.731 -7.903 -7.151 1.00 84.56 71 VAL A CA 1
ATOM 563 C C . VAL A 1 71 ? 17.613 -9.187 -6.320 1.00 84.56 71 VAL A C 1
ATOM 565 O O . VAL A 1 71 ? 18.195 -10.205 -6.672 1.00 84.56 71 VAL A O 1
ATOM 568 N N . ALA A 1 72 ? 16.854 -9.150 -5.222 1.00 85.62 72 ALA A N 1
ATOM 569 C CA . ALA A 1 72 ? 16.646 -10.291 -4.334 1.00 85.62 72 ALA A CA 1
ATOM 570 C C . ALA A 1 72 ? 15.441 -11.166 -4.728 1.00 85.62 72 ALA A C 1
ATOM 572 O O . ALA A 1 72 ? 15.113 -12.109 -4.006 1.00 85.62 72 ALA A O 1
ATOM 573 N N . LEU A 1 73 ? 14.747 -10.842 -5.823 1.00 81.50 73 LEU A N 1
ATOM 574 C CA . LEU A 1 73 ? 13.649 -11.665 -6.320 1.00 81.50 73 LEU A CA 1
ATOM 575 C C . LEU A 1 73 ? 14.186 -12.977 -6.922 1.00 81.50 73 LEU A C 1
ATOM 577 O O . LEU A 1 73 ? 15.222 -12.940 -7.585 1.00 81.50 73 LEU A O 1
ATOM 581 N N . PRO A 1 74 ? 13.500 -14.112 -6.690 1.00 77.56 74 PRO A N 1
ATOM 582 C CA . PRO A 1 74 ? 13.856 -15.393 -7.295 1.00 77.56 74 PRO A CA 1
ATOM 583 C C . PRO A 1 74 ? 13.644 -15.403 -8.812 1.00 77.56 74 PRO A C 1
ATOM 585 O O . PRO A 1 74 ? 12.774 -14.637 -9.298 1.00 77.56 74 PRO A O 1
#

Radius of gyration: 16.76 Å; chains: 1; bounding box: 38×27×41 Å

Secondary structure (DSSP, 8-state):
-HHHHHHHHH-GGGT----SS-S--PPP-----TT-HHHHHHHHHHHHHHHHTTHHHHHHIIIII--GGGGG--